Protein AF-A0A1D2M1U2-F1 (afdb_monomer)

Structure (mmCIF, N/CA/C/O backbone):
data_AF-A0A1D2M1U2-F1
#
_entry.id   AF-A0A1D2M1U2-F1
#
loop_
_atom_site.group_PDB
_atom_site.id
_atom_site.type_symbol
_atom_site.label_atom_id
_atom_site.label_alt_id
_atom_site.label_comp_id
_atom_site.label_asym_id
_atom_site.label_entity_id
_atom_site.label_seq_id
_atom_site.pdbx_PDB_ins_code
_atom_site.Cartn_x
_atom_site.Cartn_y
_atom_site.Cartn_z
_atom_site.occupancy
_atom_site.B_iso_or_equiv
_atom_site.auth_seq_id
_atom_site.auth_comp_id
_atom_site.auth_asym_id
_atom_site.auth_atom_id
_atom_site.pdbx_PDB_model_num
ATOM 1 N N . LEU A 1 1 ? -6.023 -4.958 16.552 1.00 49.75 1 LEU A N 1
ATOM 2 C CA . LEU A 1 1 ? -6.402 -4.999 15.123 1.00 49.75 1 LEU A CA 1
ATOM 3 C C . LEU A 1 1 ? -6.853 -6.417 14.824 1.00 49.75 1 LEU A C 1
ATOM 5 O O . LEU A 1 1 ? -6.097 -7.334 15.117 1.00 49.75 1 LEU A O 1
ATOM 9 N N . VAL A 1 2 ? -8.110 -6.608 14.421 1.00 38.28 2 VAL A N 1
ATOM 10 C CA . VAL A 1 2 ? -8.672 -7.953 14.212 1.00 38.28 2 VAL A CA 1
ATOM 11 C C . VAL A 1 2 ? -8.300 -8.425 12.809 1.00 38.28 2 VAL A C 1
ATOM 13 O O . VAL A 1 2 ? -8.469 -7.683 11.848 1.00 38.28 2 VAL A O 1
ATOM 16 N N . TYR A 1 3 ? -7.762 -9.636 12.728 1.00 42.00 3 TYR A N 1
ATOM 17 C CA . TYR A 1 3 ? -7.378 -10.320 11.496 1.00 42.00 3 TYR A CA 1
ATOM 18 C C . TYR A 1 3 ? -8.602 -11.002 10.863 1.00 42.00 3 TYR A C 1
ATOM 20 O O . TYR A 1 3 ? -9.391 -11.605 11.591 1.00 42.00 3 TYR A O 1
ATOM 28 N N . GLY A 1 4 ? -8.760 -10.919 9.535 1.00 45.75 4 GLY A N 1
ATOM 29 C CA . GLY A 1 4 ? -9.818 -11.632 8.800 1.00 45.75 4 GLY A CA 1
ATOM 30 C C . GLY A 1 4 ? -11.178 -10.925 8.742 1.00 45.75 4 GLY A C 1
ATOM 31 O O . GLY A 1 4 ? -12.200 -11.580 8.553 1.00 45.75 4 GLY A O 1
ATOM 32 N N . GLY A 1 5 ? -11.218 -9.600 8.910 1.00 52.38 5 GLY A N 1
ATOM 33 C CA . GLY A 1 5 ? -12.455 -8.822 8.816 1.00 52.38 5 GLY A CA 1
ATOM 34 C C . GLY A 1 5 ? -12.219 -7.351 8.484 1.00 52.38 5 GLY A C 1
ATOM 35 O O . GLY A 1 5 ? -11.094 -6.854 8.526 1.00 52.38 5 GLY A O 1
ATOM 36 N N . THR A 1 6 ? -13.296 -6.632 8.162 1.00 56.50 6 THR A N 1
ATOM 37 C CA . THR A 1 6 ? -13.252 -5.179 7.965 1.00 56.50 6 THR A CA 1
ATOM 38 C C . THR A 1 6 ? -13.054 -4.500 9.314 1.00 56.50 6 THR A C 1
ATOM 40 O O . THR A 1 6 ? -13.977 -4.438 10.133 1.00 56.50 6 THR A O 1
ATOM 43 N N . VAL A 1 7 ? -11.854 -3.977 9.567 1.00 64.69 7 VAL A N 1
ATOM 44 C CA . VAL A 1 7 ? -11.625 -3.182 10.770 1.00 64.69 7 VAL A CA 1
ATOM 45 C C . VAL A 1 7 ? -12.267 -1.814 10.554 1.00 64.69 7 VAL A C 1
ATOM 47 O O . VAL A 1 7 ? -12.032 -1.140 9.547 1.00 64.69 7 VAL A O 1
ATOM 50 N N . ARG A 1 8 ? -13.134 -1.422 11.491 1.00 71.25 8 ARG A N 1
ATOM 51 C CA . ARG A 1 8 ? -13.792 -0.116 11.469 1.00 71.25 8 ARG A CA 1
ATOM 52 C C . ARG A 1 8 ? -12.840 0.923 12.046 1.00 71.25 8 ARG A C 1
ATOM 54 O O . ARG A 1 8 ? -12.676 0.998 13.259 1.00 71.25 8 ARG A O 1
ATOM 61 N N . PHE A 1 9 ? -12.234 1.697 11.157 1.00 75.19 9 PHE A N 1
ATOM 62 C CA . PHE A 1 9 ? -11.498 2.915 11.476 1.00 75.19 9 PHE A CA 1
ATOM 63 C C . PHE A 1 9 ? -12.300 4.118 10.991 1.00 75.19 9 PHE A C 1
ATOM 65 O O . PHE A 1 9 ? -12.986 4.039 9.970 1.00 75.19 9 PHE A O 1
ATOM 72 N N . SER A 1 10 ? -12.177 5.247 11.674 1.00 84.56 10 SER A N 1
ATOM 73 C CA . SER A 1 10 ? -12.425 6.541 11.048 1.00 84.56 10 SER A CA 1
ATOM 74 C C . SER A 1 10 ? -11.325 6.859 10.028 1.00 84.56 10 SER A C 1
ATOM 76 O O . SER A 1 10 ? -10.213 6.330 10.090 1.00 84.56 10 SER A O 1
ATOM 78 N N . THR A 1 11 ? -11.624 7.755 9.087 1.00 84.75 11 THR A N 1
ATOM 79 C CA . THR A 1 11 ? -10.655 8.248 8.095 1.00 84.75 11 THR A CA 1
ATOM 80 C C . THR A 1 11 ? -9.406 8.828 8.761 1.00 84.75 11 THR A C 1
ATOM 82 O O . THR A 1 11 ? -8.297 8.508 8.341 1.00 84.75 11 THR A O 1
ATOM 85 N N . THR A 1 12 ? -9.571 9.631 9.820 1.00 85.31 12 THR A N 1
ATOM 86 C CA . THR A 1 12 ? -8.452 10.201 10.588 1.00 85.31 12 THR A CA 1
ATOM 87 C C . THR A 1 12 ? -7.585 9.103 11.199 1.00 85.31 12 THR A C 1
ATOM 89 O O . THR A 1 12 ? -6.374 9.107 11.001 1.00 85.31 12 THR A O 1
ATOM 92 N N . GLU A 1 13 ? -8.189 8.118 11.871 1.00 85.19 13 GLU A N 1
ATOM 93 C CA . GLU A 1 13 ? -7.437 7.016 12.487 1.00 85.19 13 GLU A CA 1
ATOM 94 C C . GLU A 1 13 ? -6.658 6.210 11.448 1.00 85.19 13 GLU A C 1
ATOM 96 O O . GLU A 1 13 ? -5.496 5.884 11.667 1.00 85.19 13 GLU A O 1
ATOM 101 N N . ALA A 1 14 ? -7.268 5.908 10.300 1.00 87.75 14 ALA A N 1
ATOM 102 C CA . ALA A 1 14 ? -6.590 5.170 9.241 1.00 87.75 14 ALA A CA 1
ATOM 103 C C . ALA A 1 14 ? -5.378 5.939 8.682 1.00 87.75 14 ALA A C 1
ATOM 105 O O . ALA A 1 14 ? -4.338 5.331 8.422 1.00 87.75 14 ALA A O 1
ATOM 106 N N . ARG A 1 15 ? -5.477 7.269 8.555 1.00 88.38 15 ARG A N 1
ATOM 107 C CA . ARG A 1 15 ? -4.349 8.127 8.154 1.00 88.38 15 ARG A CA 1
ATOM 108 C C . ARG A 1 15 ? -3.244 8.138 9.200 1.00 88.38 15 ARG A C 1
ATOM 110 O O . ARG A 1 15 ? -2.091 7.912 8.851 1.00 88.38 15 ARG A O 1
ATOM 117 N N . GLU A 1 16 ? -3.584 8.351 10.469 1.00 86.69 16 GLU A N 1
ATOM 118 C CA . GLU A 1 16 ? -2.601 8.335 11.559 1.00 86.69 16 GLU A CA 1
ATOM 119 C C . GLU A 1 16 ? -1.896 6.976 11.658 1.00 86.69 16 GLU A C 1
ATOM 121 O O . GLU A 1 16 ? -0.677 6.926 11.803 1.00 86.69 16 GLU A O 1
ATOM 126 N N . ILE A 1 17 ? -2.637 5.871 11.521 1.00 89.06 17 ILE A N 1
ATOM 127 C CA . ILE A 1 17 ? -2.075 4.516 11.505 1.00 89.06 17 ILE A CA 1
ATOM 128 C C . ILE A 1 17 ? -1.045 4.369 10.381 1.00 89.06 17 ILE A C 1
ATOM 130 O O . ILE A 1 17 ? 0.046 3.859 10.637 1.00 89.06 17 ILE A O 1
ATOM 134 N N . LEU A 1 18 ? -1.368 4.818 9.162 1.00 90.06 18 LEU A N 1
ATOM 135 C CA . LEU A 1 18 ? -0.435 4.766 8.035 1.00 90.06 18 LEU A CA 1
ATOM 136 C C . LEU A 1 18 ? 0.809 5.615 8.296 1.00 90.06 18 LEU A C 1
ATOM 138 O O . LEU A 1 18 ? 1.907 5.104 8.122 1.00 90.06 18 LEU A O 1
ATOM 142 N N . ILE A 1 19 ? 0.653 6.851 8.776 1.00 87.56 19 ILE A N 1
ATOM 143 C CA . ILE A 1 19 ? 1.772 7.765 9.065 1.00 87.56 19 ILE A CA 1
ATOM 144 C C . ILE A 1 19 ? 2.701 7.181 10.138 1.00 87.56 19 ILE A C 1
ATOM 146 O O . ILE A 1 19 ? 3.920 7.179 9.982 1.00 87.56 19 ILE A O 1
ATOM 150 N N . ILE A 1 20 ? 2.147 6.647 11.231 1.00 87.88 20 ILE A N 1
ATOM 151 C CA . ILE A 1 20 ? 2.950 6.070 12.321 1.00 87.88 20 ILE A CA 1
ATOM 152 C C . ILE A 1 20 ? 3.663 4.796 11.847 1.00 87.88 20 ILE A C 1
ATOM 154 O O . ILE A 1 20 ? 4.827 4.569 12.185 1.00 87.88 20 ILE A O 1
ATOM 158 N N . ALA A 1 21 ? 2.978 3.956 11.067 1.00 89.94 21 ALA A N 1
ATOM 159 C CA . ALA A 1 21 ? 3.539 2.707 10.566 1.00 89.94 21 ALA A CA 1
ATOM 160 C C . ALA A 1 21 ? 4.507 2.905 9.385 1.00 89.94 21 ALA A C 1
ATOM 162 O O . ALA A 1 21 ? 5.319 2.016 9.131 1.00 89.94 21 ALA A O 1
ATOM 163 N N . GLU A 1 22 ? 4.457 4.046 8.689 1.00 90.81 22 GLU A N 1
ATOM 164 C CA . GLU A 1 22 ? 5.147 4.306 7.419 1.00 90.81 22 GLU A CA 1
ATOM 165 C C . GLU A 1 22 ? 6.638 3.958 7.475 1.00 90.81 22 GLU A C 1
ATOM 167 O O . GLU A 1 22 ? 7.132 3.206 6.638 1.00 90.81 22 GLU A O 1
ATOM 172 N N . SER A 1 23 ? 7.355 4.442 8.491 1.00 89.00 23 SER A N 1
ATOM 173 C CA . SER A 1 23 ? 8.802 4.216 8.613 1.00 89.00 23 SER A CA 1
ATOM 174 C C . SER A 1 23 ? 9.180 2.730 8.679 1.00 89.00 23 SER A C 1
ATOM 176 O O . SER A 1 23 ? 10.159 2.316 8.058 1.00 89.00 23 SER A O 1
ATOM 178 N N . GLN A 1 24 ? 8.388 1.917 9.385 1.00 91.56 24 GLN A N 1
ATOM 179 C CA . GLN A 1 24 ? 8.587 0.469 9.476 1.00 91.56 24 GLN A CA 1
ATOM 180 C C . GLN A 1 24 ? 8.097 -0.236 8.211 1.00 91.56 24 GLN A C 1
ATOM 182 O O . GLN A 1 24 ? 8.733 -1.177 7.740 1.00 91.56 24 GLN A O 1
ATOM 187 N N . LEU A 1 25 ? 6.988 0.230 7.633 1.00 92.31 25 LEU A N 1
ATOM 188 C CA . LEU A 1 25 ? 6.439 -0.326 6.404 1.00 92.31 25 LEU A CA 1
ATOM 189 C C . LEU A 1 25 ? 7.405 -0.135 5.232 1.00 92.31 25 LEU A C 1
ATOM 191 O O . LEU A 1 25 ? 7.650 -1.089 4.507 1.00 92.31 25 LEU A O 1
ATOM 195 N N . ILE A 1 26 ? 8.057 1.021 5.086 1.00 92.62 26 ILE A N 1
ATOM 196 C CA . ILE A 1 26 ? 9.069 1.250 4.039 1.00 92.62 26 ILE A CA 1
ATOM 197 C C . ILE A 1 26 ? 10.193 0.199 4.093 1.00 92.62 26 ILE A C 1
ATOM 199 O O . ILE A 1 26 ? 10.684 -0.236 3.051 1.00 92.62 26 ILE A O 1
ATOM 203 N N . GLN A 1 27 ? 10.573 -0.282 5.282 1.00 92.31 27 GLN A N 1
ATOM 204 C CA . GLN A 1 27 ? 11.591 -1.332 5.433 1.00 92.31 27 GLN A CA 1
ATOM 205 C C . GLN A 1 27 ? 11.120 -2.722 4.973 1.00 92.31 27 GLN A C 1
ATOM 207 O O . GLN A 1 27 ? 11.942 -3.614 4.764 1.00 92.31 27 GLN A O 1
ATOM 212 N N . VAL A 1 28 ? 9.813 -2.928 4.799 1.00 93.62 28 VAL A N 1
ATOM 213 C CA . VAL A 1 28 ? 9.256 -4.171 4.245 1.00 93.62 28 VAL A CA 1
ATOM 214 C C . VAL A 1 28 ? 9.323 -4.172 2.720 1.00 93.62 28 VAL A C 1
ATOM 216 O O . VAL A 1 28 ? 9.660 -5.198 2.131 1.00 93.62 28 VAL A O 1
ATOM 219 N N . PHE A 1 29 ? 9.057 -3.023 2.098 1.00 92.69 29 PHE A N 1
ATOM 220 C CA . PHE A 1 29 ? 8.891 -2.846 0.652 1.00 92.69 29 PHE A CA 1
ATOM 221 C C . PHE A 1 29 ? 10.237 -2.659 -0.064 1.00 92.69 29 PHE A C 1
ATOM 223 O O . PHE A 1 29 ? 10.510 -1.621 -0.662 1.00 92.69 29 PHE A O 1
ATOM 230 N N . GLN A 1 30 ? 11.108 -3.665 0.039 1.00 90.19 30 GLN A N 1
ATOM 231 C CA . GLN A 1 30 ? 12.488 -3.638 -0.473 1.00 90.19 30 GLN A CA 1
ATOM 232 C C . GLN A 1 30 ? 12.675 -4.394 -1.797 1.00 90.19 30 GLN A C 1
ATOM 234 O O . GLN A 1 30 ? 13.746 -4.326 -2.391 1.00 90.19 30 GLN A O 1
ATOM 239 N N . ASP A 1 31 ? 11.649 -5.098 -2.270 1.00 92.00 31 ASP A N 1
ATOM 240 C CA . ASP A 1 31 ? 11.707 -5.946 -3.461 1.00 92.00 31 ASP A CA 1
ATOM 241 C C . ASP A 1 31 ? 10.785 -5.399 -4.552 1.00 92.00 31 ASP A C 1
ATOM 243 O O . ASP A 1 31 ? 9.591 -5.198 -4.330 1.00 92.00 31 ASP A O 1
ATOM 247 N N . ALA A 1 32 ? 11.351 -5.152 -5.732 1.00 90.69 32 ALA A N 1
ATOM 248 C CA . ALA A 1 32 ? 10.648 -4.492 -6.823 1.00 90.69 32 ALA A CA 1
ATOM 249 C C . ALA A 1 32 ? 9.479 -5.345 -7.341 1.00 90.69 32 ALA A C 1
ATOM 251 O O . ALA A 1 32 ? 8.371 -4.832 -7.509 1.00 90.69 32 ALA A O 1
ATOM 252 N N . GLU A 1 33 ? 9.686 -6.649 -7.539 1.00 91.25 33 GLU A N 1
ATOM 253 C CA . GLU A 1 33 ? 8.640 -7.537 -8.056 1.00 91.25 33 GLU A CA 1
ATOM 254 C C . GLU A 1 33 ? 7.450 -7.613 -7.089 1.00 91.25 33 GLU A C 1
ATOM 256 O O . GLU A 1 33 ? 6.293 -7.464 -7.494 1.00 91.25 33 GLU A O 1
ATOM 261 N N . SER A 1 34 ? 7.725 -7.764 -5.793 1.00 92.88 34 SER A N 1
ATOM 262 C CA . SER A 1 34 ? 6.708 -7.754 -4.741 1.00 92.88 34 SER A CA 1
ATOM 263 C C . SER A 1 34 ? 5.949 -6.425 -4.697 1.00 92.88 34 SER A C 1
ATOM 265 O O . SER A 1 34 ? 4.720 -6.424 -4.618 1.00 92.88 34 SER A O 1
ATOM 267 N N . ASN A 1 35 ? 6.645 -5.290 -4.817 1.00 93.62 35 ASN A N 1
ATOM 268 C CA . ASN A 1 35 ? 6.024 -3.963 -4.878 1.00 93.62 35 ASN A CA 1
ATOM 269 C C . ASN A 1 35 ? 5.087 -3.830 -6.093 1.00 93.62 35 ASN A C 1
ATOM 271 O O . ASN A 1 35 ? 3.967 -3.326 -5.973 1.00 93.62 35 ASN A O 1
ATOM 275 N N . GLN A 1 36 ? 5.494 -4.351 -7.252 1.00 92.19 36 GLN A N 1
ATOM 276 C CA . GLN A 1 36 ? 4.666 -4.336 -8.457 1.00 92.19 36 GLN A CA 1
ATOM 277 C C . GLN A 1 36 ? 3.424 -5.230 -8.326 1.00 92.19 36 GLN A C 1
ATOM 279 O O . GLN A 1 36 ? 2.339 -4.873 -8.803 1.00 92.19 36 GLN A O 1
ATOM 284 N N . ARG A 1 37 ? 3.542 -6.369 -7.637 1.00 93.81 37 ARG A N 1
ATOM 285 C CA . ARG A 1 37 ? 2.391 -7.220 -7.297 1.00 93.81 37 ARG A CA 1
ATOM 286 C C . ARG A 1 37 ? 1.429 -6.502 -6.360 1.00 93.81 37 ARG A C 1
ATOM 288 O O . ARG A 1 37 ? 0.235 -6.487 -6.637 1.00 93.81 37 ARG A O 1
ATOM 295 N N . ILE A 1 38 ? 1.935 -5.822 -5.326 1.00 94.56 38 ILE A N 1
ATOM 296 C CA . ILE A 1 38 ? 1.105 -4.984 -4.446 1.00 94.56 38 ILE A CA 1
ATOM 297 C C . ILE A 1 38 ? 0.340 -3.940 -5.263 1.00 94.56 38 ILE A C 1
ATOM 299 O O . ILE A 1 38 ? -0.876 -3.824 -5.111 1.00 94.56 38 ILE A O 1
ATOM 303 N N . LEU A 1 39 ? 1.017 -3.213 -6.158 1.00 94.56 39 LEU A N 1
ATOM 304 C CA . LEU A 1 39 ? 0.355 -2.227 -7.013 1.00 94.56 39 LEU A CA 1
ATOM 305 C C . LEU A 1 39 ? -0.772 -2.857 -7.830 1.00 94.56 39 LEU A C 1
ATOM 307 O O . LEU A 1 39 ? -1.881 -2.331 -7.872 1.00 94.56 39 LEU A O 1
ATOM 311 N N . THR A 1 40 ? -0.501 -4.012 -8.435 1.00 93.56 40 THR A N 1
ATOM 312 C CA . THR A 1 40 ? -1.477 -4.755 -9.239 1.00 93.56 40 THR A CA 1
ATOM 313 C C . THR A 1 40 ? -2.687 -5.182 -8.406 1.00 93.56 40 THR A C 1
ATOM 315 O O . THR A 1 40 ? -3.824 -5.035 -8.860 1.00 93.56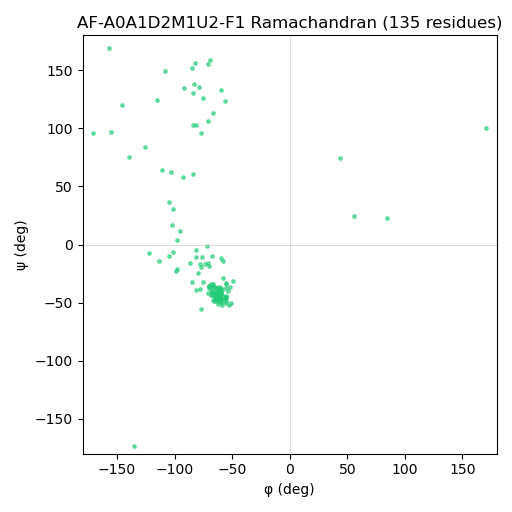 40 THR A O 1
ATOM 318 N N . THR A 1 41 ? -2.473 -5.635 -7.169 1.00 93.88 41 THR A N 1
ATOM 319 C CA . THR A 1 41 ? -3.544 -5.974 -6.222 1.00 93.88 41 THR A CA 1
ATOM 320 C C . THR A 1 41 ? -4.415 -4.758 -5.907 1.00 93.88 41 THR A C 1
ATOM 322 O O . THR A 1 41 ? -5.641 -4.845 -5.957 1.00 93.88 41 THR A O 1
ATOM 325 N N . PHE A 1 42 ? -3.808 -3.598 -5.650 1.00 94.44 42 PHE A N 1
ATOM 326 C CA . PHE A 1 42 ? -4.539 -2.364 -5.343 1.00 94.44 42 PHE A CA 1
ATOM 327 C C . PHE A 1 42 ? -5.290 -1.790 -6.553 1.00 94.44 42 PHE A C 1
ATOM 329 O O . PHE A 1 42 ? -6.397 -1.272 -6.388 1.00 94.44 42 PHE A O 1
ATOM 336 N N . LEU A 1 43 ? -4.722 -1.905 -7.757 1.00 93.25 43 LEU A N 1
ATOM 337 C CA . LEU A 1 43 ? -5.390 -1.548 -9.012 1.00 93.25 43 LEU A CA 1
ATOM 338 C C . LEU A 1 43 ? -6.597 -2.462 -9.270 1.00 93.25 43 LEU A C 1
ATOM 340 O O . LEU A 1 43 ? -7.692 -1.986 -9.567 1.00 93.25 43 LEU A O 1
ATOM 344 N N . SER A 1 44 ? -6.422 -3.775 -9.095 1.00 92.62 44 SER A N 1
ATOM 345 C CA . SER A 1 44 ? -7.477 -4.777 -9.316 1.00 92.62 44 SER A CA 1
ATOM 346 C C . SER A 1 44 ? -8.635 -4.620 -8.329 1.00 92.62 44 SER A C 1
ATOM 348 O O . SER A 1 44 ? -9.799 -4.724 -8.712 1.00 92.62 44 SER A O 1
ATOM 350 N N . ALA A 1 45 ? -8.326 -4.279 -7.075 1.00 89.81 45 ALA A N 1
ATOM 351 C CA . ALA A 1 45 ? -9.312 -3.950 -6.047 1.00 89.81 45 ALA A CA 1
ATOM 352 C C . ALA A 1 45 ? -9.994 -2.583 -6.263 1.00 89.81 45 ALA A C 1
ATOM 354 O O . ALA A 1 45 ? -10.851 -2.198 -5.469 1.00 89.81 45 ALA A O 1
ATOM 355 N N . ARG A 1 46 ? -9.622 -1.837 -7.317 1.00 91.56 46 ARG A N 1
ATOM 356 C CA . ARG A 1 46 ? -10.080 -0.466 -7.609 1.00 91.56 46 ARG A CA 1
ATOM 357 C C . ARG A 1 46 ? -9.834 0.521 -6.468 1.00 91.56 46 ARG A C 1
ATOM 359 O O . ARG A 1 46 ? -10.518 1.537 -6.372 1.00 91.56 46 ARG A O 1
ATOM 366 N N . ILE A 1 47 ? -8.851 0.225 -5.621 1.00 91.44 47 ILE A N 1
ATOM 367 C CA . ILE A 1 47 ? -8.415 1.134 -4.567 1.00 91.44 47 ILE A CA 1
ATOM 368 C C . ILE A 1 47 ? -7.566 2.208 -5.217 1.00 91.44 47 ILE A C 1
ATOM 370 O O . ILE A 1 47 ? -7.904 3.371 -5.127 1.00 91.44 47 ILE A O 1
ATOM 374 N N . ILE A 1 48 ? -6.518 1.846 -5.950 1.00 92.38 48 ILE A N 1
ATOM 375 C CA . ILE A 1 48 ? -5.757 2.820 -6.739 1.00 92.38 48 ILE A CA 1
ATOM 376 C C . ILE A 1 48 ? -6.355 2.864 -8.146 1.00 92.38 48 ILE A C 1
ATOM 378 O O . ILE A 1 48 ? -6.644 1.821 -8.732 1.00 92.38 48 ILE A O 1
ATOM 382 N N . LYS A 1 49 ? -6.559 4.062 -8.698 1.00 89.88 49 LYS A N 1
ATOM 383 C CA . LYS A 1 49 ? -6.926 4.239 -10.109 1.00 89.88 49 LYS A CA 1
ATOM 384 C C . LYS A 1 49 ? -5.671 4.240 -10.969 1.00 89.88 49 LYS A C 1
ATOM 386 O O . LYS A 1 49 ? -4.612 4.690 -10.541 1.00 89.88 49 LYS A O 1
ATOM 391 N N . ASP A 1 50 ? -5.801 3.820 -12.222 1.00 88.38 50 ASP A N 1
ATOM 392 C CA . ASP A 1 50 ? -4.639 3.686 -13.105 1.00 88.38 50 ASP A CA 1
ATOM 393 C C . ASP A 1 50 ? -3.891 5.022 -13.304 1.00 88.38 50 ASP A C 1
ATOM 395 O O . ASP A 1 50 ? -2.665 5.056 -13.227 1.00 88.38 50 ASP A O 1
ATOM 399 N N . ILE A 1 51 ? -4.616 6.147 -13.395 1.00 87.38 51 ILE A N 1
ATOM 400 C CA . ILE A 1 51 ? -4.024 7.495 -13.477 1.00 87.38 51 ILE A CA 1
ATOM 401 C C . ILE A 1 51 ? -3.165 7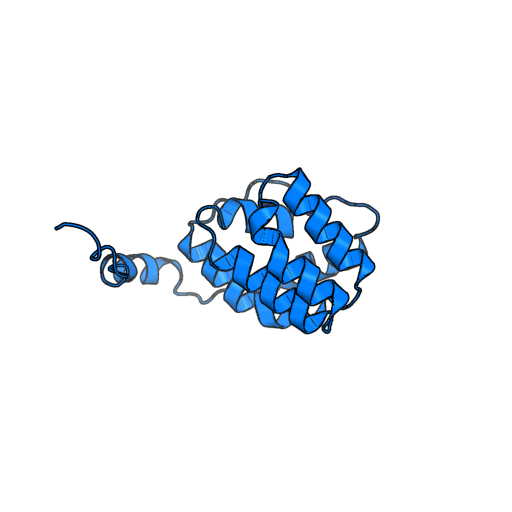.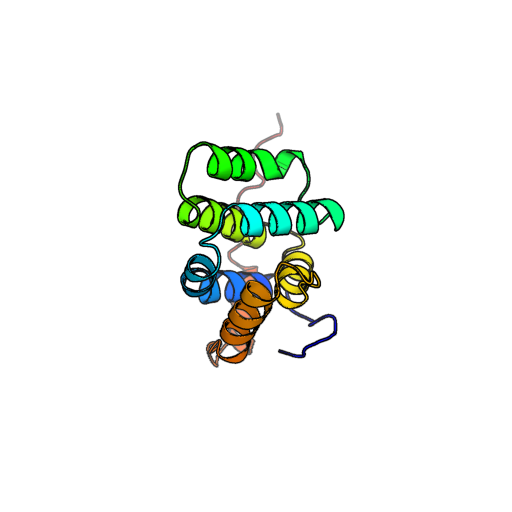852 -12.251 1.00 87.38 51 ILE A C 1
ATOM 403 O O . ILE A 1 51 ? -2.086 8.427 -12.396 1.00 87.38 51 ILE A O 1
ATOM 407 N N . GLU A 1 52 ? -3.598 7.441 -11.056 1.00 86.62 52 GLU A N 1
ATOM 408 C CA . GLU A 1 52 ? -2.911 7.682 -9.779 1.00 86.62 52 GLU A CA 1
ATOM 409 C C . GLU A 1 52 ? -1.660 6.805 -9.624 1.00 86.62 52 GLU A C 1
ATOM 411 O O . GLU A 1 52 ? -0.8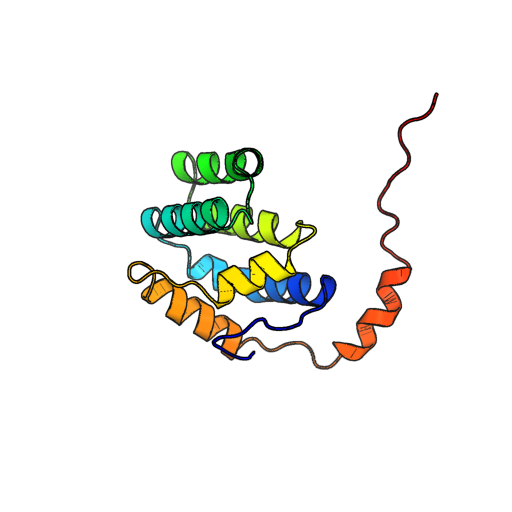02 7.091 -8.795 1.00 86.62 52 GLU A O 1
ATOM 416 N N . SER A 1 53 ? -1.529 5.744 -10.429 1.00 89.50 53 SER A N 1
ATOM 417 C CA . SER A 1 53 ? -0.378 4.837 -10.389 1.00 89.50 53 SER A CA 1
ATOM 418 C C . SER A 1 53 ? 0.846 5.362 -11.142 1.00 89.50 53 SER A C 1
ATOM 420 O O . SER A 1 53 ? 1.932 4.804 -10.997 1.00 89.50 53 SER A O 1
ATOM 422 N N . SER A 1 54 ? 0.705 6.434 -11.927 1.00 87.44 54 SER A N 1
ATOM 423 C CA . SER A 1 54 ? 1.790 6.975 -12.759 1.00 87.44 54 SER A CA 1
ATOM 424 C C . SER A 1 54 ? 3.058 7.317 -11.958 1.00 87.44 54 SER A C 1
ATOM 426 O O . SER A 1 54 ? 4.136 6.872 -12.363 1.00 87.44 54 SER A O 1
ATOM 428 N N . PRO A 1 55 ? 2.978 8.003 -10.795 1.00 85.62 55 PRO A N 1
ATOM 429 C CA . PRO A 1 55 ? 4.150 8.258 -9.954 1.00 85.62 55 PRO A CA 1
ATOM 430 C C . PRO A 1 55 ? 4.807 6.968 -9.449 1.00 85.62 55 PRO A C 1
ATOM 432 O O . PRO A 1 55 ? 6.029 6.873 -9.423 1.00 85.62 55 PRO A O 1
ATOM 435 N N . LEU A 1 56 ? 4.013 5.939 -9.131 1.00 89.19 56 LEU A N 1
ATOM 436 C CA . LEU A 1 56 ? 4.508 4.641 -8.655 1.00 89.19 56 LEU A CA 1
ATOM 437 C C . LEU A 1 56 ? 5.205 3.850 -9.762 1.00 89.19 56 LEU A C 1
ATOM 439 O O . LEU A 1 56 ? 6.261 3.265 -9.537 1.00 89.19 56 LEU A O 1
ATOM 443 N N . ARG A 1 57 ? 4.650 3.859 -10.977 1.00 87.50 57 ARG A N 1
ATOM 444 C CA . ARG A 1 57 ? 5.268 3.225 -12.151 1.00 87.50 57 ARG A CA 1
ATOM 445 C C . ARG A 1 57 ? 6.586 3.911 -12.513 1.00 87.50 57 ARG A C 1
ATOM 447 O O . ARG A 1 57 ? 7.550 3.239 -12.865 1.00 87.50 57 ARG A O 1
ATOM 454 N N . ARG A 1 58 ? 6.651 5.238 -12.371 1.00 82.88 58 ARG A N 1
ATOM 455 C CA . ARG A 1 58 ? 7.892 6.000 -12.536 1.00 82.88 58 ARG A CA 1
ATOM 456 C C . ARG A 1 58 ? 8.909 5.665 -11.442 1.00 82.88 58 ARG A C 1
ATOM 458 O O . ARG A 1 58 ? 10.049 5.348 -11.761 1.00 82.88 58 ARG A O 1
ATOM 465 N N . ALA A 1 59 ? 8.484 5.651 -10.176 1.00 80.38 59 ALA A N 1
ATOM 466 C CA . ALA A 1 59 ? 9.312 5.259 -9.034 1.00 80.38 59 ALA A CA 1
ATOM 467 C C . ALA A 1 59 ? 9.914 3.853 -9.193 1.00 80.38 59 ALA A C 1
ATOM 469 O O . ALA A 1 59 ? 11.067 3.637 -8.839 1.00 80.38 59 ALA A O 1
ATOM 470 N N . TYR A 1 60 ? 9.149 2.923 -9.767 1.00 80.38 60 TYR A N 1
ATOM 471 C CA . TYR A 1 60 ? 9.583 1.555 -10.045 1.00 80.38 60 TYR A CA 1
ATOM 472 C C . TYR A 1 60 ? 10.691 1.480 -11.109 1.00 80.38 60 TYR A C 1
ATOM 474 O O . TYR A 1 60 ? 11.628 0.704 -10.956 1.00 80.38 60 TYR A O 1
ATOM 482 N N . ASN A 1 61 ? 10.599 2.287 -12.171 1.00 76.38 61 ASN A N 1
ATOM 483 C CA . ASN A 1 61 ? 11.553 2.253 -13.286 1.00 76.38 61 ASN A CA 1
ATOM 484 C C . ASN A 1 61 ? 12.809 3.106 -13.048 1.00 76.38 61 ASN A C 1
ATOM 486 O O . ASN A 1 61 ? 13.874 2.785 -13.568 1.00 76.38 61 ASN A O 1
ATOM 490 N N . GLU A 1 62 ? 12.680 4.214 -12.315 1.00 78.44 62 GLU A N 1
ATOM 491 C CA . GLU A 1 62 ? 13.711 5.260 -12.249 1.00 78.44 62 GLU A CA 1
ATOM 492 C C . GLU A 1 62 ? 14.372 5.387 -10.866 1.00 78.44 62 GLU A C 1
ATOM 494 O O . GLU A 1 62 ? 15.406 6.043 -10.745 1.00 78.44 62 GLU A O 1
ATOM 499 N N . PHE A 1 63 ? 13.799 4.790 -9.813 1.00 80.88 63 PHE A N 1
ATOM 500 C CA . PHE A 1 63 ? 14.216 5.037 -8.430 1.00 80.88 63 PHE A CA 1
ATOM 501 C C . PHE A 1 63 ? 14.346 3.751 -7.596 1.00 80.88 63 PHE A C 1
ATOM 503 O O . PHE A 1 63 ? 14.289 2.631 -8.092 1.00 80.88 63 PHE A O 1
ATOM 510 N N . SER A 1 64 ? 14.583 3.922 -6.290 1.00 88.88 64 SER A N 1
ATOM 511 C CA . SER A 1 64 ? 14.724 2.821 -5.334 1.00 88.88 64 SER A CA 1
ATOM 512 C C . SER A 1 64 ? 13.372 2.287 -4.845 1.00 88.88 64 SER A C 1
ATOM 514 O O . SER A 1 64 ? 12.393 3.033 -4.761 1.00 88.88 64 SER A O 1
ATOM 516 N N . CYS A 1 65 ? 13.343 1.031 -4.384 1.00 91.00 65 CYS A N 1
ATOM 517 C CA . CYS A 1 65 ? 12.178 0.442 -3.712 1.00 91.00 65 CYS A CA 1
ATOM 518 C C . CYS A 1 65 ? 11.708 1.270 -2.500 1.00 91.00 65 CYS A C 1
ATOM 520 O O . CYS A 1 65 ? 10.511 1.373 -2.251 1.00 91.00 65 CYS A O 1
ATOM 522 N N . ALA A 1 66 ? 12.627 1.923 -1.781 1.00 90.44 66 ALA A N 1
ATOM 523 C CA . ALA A 1 66 ? 12.280 2.808 -0.670 1.00 90.44 66 ALA A CA 1
ATOM 524 C C . ALA A 1 66 ? 11.562 4.085 -1.140 1.00 90.44 66 ALA A C 1
ATOM 526 O O . ALA A 1 66 ? 10.628 4.541 -0.482 1.00 90.44 66 ALA A O 1
ATOM 527 N N . THR A 1 67 ? 11.973 4.652 -2.280 1.00 90.56 67 THR A N 1
ATOM 528 C CA . THR A 1 67 ? 11.268 5.776 -2.916 1.00 90.56 67 THR A CA 1
ATOM 529 C C . THR A 1 67 ? 9.873 5.340 -3.339 1.00 90.56 67 THR A C 1
ATOM 531 O O . THR A 1 67 ? 8.900 5.998 -2.990 1.00 90.56 67 THR A O 1
ATOM 534 N N . TRP A 1 68 ? 9.769 4.187 -4.003 1.00 94.19 68 TRP A N 1
ATOM 535 C CA . TRP A 1 68 ? 8.486 3.603 -4.381 1.00 94.19 68 TRP A CA 1
ATOM 536 C C . TRP A 1 68 ? 7.558 3.420 -3.172 1.00 94.19 68 TRP A C 1
ATOM 538 O O . TRP A 1 68 ? 6.394 3.805 -3.225 1.00 94.19 68 TRP A O 1
ATOM 548 N N . ALA A 1 69 ? 8.078 2.896 -2.058 1.00 93.69 69 ALA A N 1
ATOM 549 C CA . ALA A 1 69 ? 7.301 2.666 -0.845 1.00 93.69 69 ALA A CA 1
ATOM 550 C C . ALA A 1 69 ? 6.779 3.971 -0.227 1.00 93.69 69 ALA A C 1
ATOM 552 O O . ALA A 1 69 ? 5.618 4.030 0.170 1.00 93.69 69 ALA A O 1
ATOM 553 N N . ARG A 1 70 ? 7.605 5.025 -0.179 1.00 91.44 70 ARG A N 1
ATOM 554 C CA . ARG A 1 70 ? 7.182 6.356 0.292 1.00 91.44 70 ARG A CA 1
ATOM 555 C C . ARG A 1 70 ? 6.053 6.918 -0.558 1.00 91.44 70 ARG A C 1
ATOM 557 O O . ARG A 1 70 ? 5.028 7.309 -0.016 1.00 91.44 70 ARG A O 1
ATOM 564 N N . GLU A 1 71 ? 6.214 6.900 -1.878 1.00 91.69 71 GLU A N 1
ATOM 565 C CA . GLU A 1 71 ? 5.176 7.362 -2.807 1.00 91.69 71 GLU A CA 1
ATOM 566 C C . GLU A 1 71 ? 3.885 6.551 -2.643 1.00 91.69 71 GLU A C 1
ATOM 568 O O . GLU A 1 71 ? 2.788 7.108 -2.626 1.00 91.69 71 GLU A O 1
ATOM 573 N N . PHE A 1 72 ? 4.002 5.234 -2.454 1.00 94.31 72 PHE A N 1
ATOM 574 C CA . PHE A 1 72 ? 2.857 4.358 -2.236 1.00 94.31 72 PHE A CA 1
ATOM 575 C C . PHE A 1 72 ? 2.104 4.718 -0.953 1.00 94.31 72 PHE A C 1
ATOM 577 O O . PHE A 1 72 ? 0.892 4.929 -0.996 1.00 94.31 72 PHE A O 1
ATOM 584 N N . PHE A 1 73 ? 2.793 4.842 0.184 1.00 93.12 73 PHE A N 1
ATOM 585 C CA . PHE A 1 73 ? 2.141 5.175 1.454 1.00 93.12 73 PHE A CA 1
ATOM 586 C C . PHE A 1 73 ? 1.624 6.609 1.504 1.00 93.12 73 PHE A C 1
ATOM 588 O O . PHE A 1 73 ? 0.530 6.829 2.031 1.00 93.12 73 PHE A O 1
ATOM 595 N N . HIS A 1 74 ? 2.342 7.554 0.897 1.00 90.62 74 HIS A N 1
ATOM 596 C CA . HIS A 1 74 ? 1.864 8.918 0.714 1.00 90.62 74 HIS A CA 1
ATOM 597 C C . HIS A 1 74 ? 0.556 8.934 -0.081 1.00 90.62 74 HIS A C 1
ATO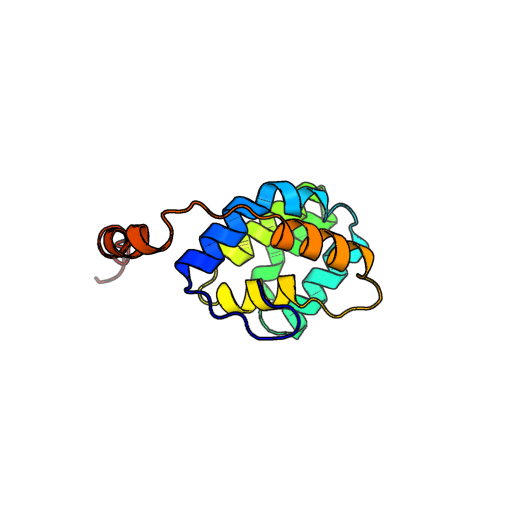M 599 O O . HIS A 1 74 ? -0.440 9.500 0.379 1.00 90.62 74 HIS A O 1
ATOM 605 N N . LEU A 1 75 ? 0.522 8.225 -1.218 1.00 91.56 75 LEU A N 1
ATOM 606 C CA . LEU A 1 75 ? -0.684 8.089 -2.024 1.00 91.56 75 LEU A CA 1
ATOM 607 C C . LEU A 1 75 ? -1.832 7.542 -1.180 1.00 91.56 75 LEU A C 1
ATOM 609 O O . LEU A 1 75 ? -2.886 8.166 -1.175 1.00 91.56 75 LEU A O 1
ATOM 613 N N . LEU A 1 76 ? -1.637 6.436 -0.445 1.00 92.62 76 LEU A N 1
ATOM 614 C CA . LEU A 1 76 ? -2.683 5.834 0.394 1.00 92.62 76 LEU A CA 1
ATOM 615 C C . LEU A 1 76 ? -3.209 6.795 1.475 1.00 92.62 76 LEU A C 1
ATOM 617 O O . LEU A 1 76 ? -4.421 6.863 1.685 1.00 92.62 76 LEU A O 1
ATOM 621 N N . ALA A 1 77 ? -2.327 7.543 2.142 1.00 87.75 77 ALA A N 1
ATOM 622 C CA . ALA A 1 77 ? -2.695 8.464 3.217 1.00 87.75 77 ALA A CA 1
ATOM 623 C C . ALA A 1 77 ? -3.507 9.672 2.717 1.00 87.75 77 ALA A C 1
ATOM 625 O O . ALA A 1 77 ? -4.420 10.137 3.405 1.00 87.75 77 ALA A O 1
ATOM 626 N N . CYS A 1 78 ? -3.228 10.158 1.506 1.00 86.69 78 CYS A N 1
ATOM 627 C CA . CYS A 1 78 ? -3.935 11.294 0.913 1.00 86.69 78 CYS A CA 1
ATOM 628 C C . CYS A 1 78 ? -5.334 10.944 0.377 1.00 86.69 78 CYS A C 1
ATOM 630 O O . CYS A 1 78 ? -6.122 11.846 0.084 1.00 86.69 78 CYS A O 1
ATOM 632 N N . ARG A 1 79 ? -5.691 9.656 0.281 1.00 87.00 79 ARG A N 1
ATOM 633 C CA . ARG A 1 79 ? -6.975 9.235 -0.298 1.00 87.00 79 ARG A CA 1
ATOM 634 C C . ARG A 1 79 ? -8.179 9.570 0.579 1.00 87.00 79 ARG A C 1
ATOM 636 O O . ARG A 1 79 ? -8.096 9.659 1.807 1.00 87.00 79 ARG A O 1
ATOM 643 N N . HIS A 1 80 ? -9.336 9.689 -0.070 1.00 85.62 80 HIS A N 1
ATOM 644 C CA . HIS A 1 80 ? -10.636 9.830 0.593 1.00 85.62 80 HIS A CA 1
ATOM 645 C C . HIS A 1 80 ? -11.129 8.497 1.191 1.00 85.62 80 HIS A C 1
ATOM 647 O O . HIS A 1 80 ? -11.756 8.485 2.246 1.00 85.62 80 HIS A O 1
ATOM 653 N N . ASP A 1 81 ? -10.789 7.371 0.561 1.00 87.75 81 ASP A N 1
ATOM 654 C CA . ASP A 1 81 ? -11.127 5.993 0.943 1.00 87.75 81 ASP A CA 1
ATOM 655 C C . ASP A 1 81 ? -9.956 5.267 1.640 1.00 87.75 81 ASP A C 1
ATOM 657 O O . ASP A 1 81 ? -9.818 4.046 1.565 1.00 87.75 81 ASP A O 1
ATOM 661 N N . VAL A 1 82 ? -9.116 6.013 2.362 1.00 90.50 82 VAL A N 1
ATOM 662 C CA . VAL A 1 82 ? -7.949 5.507 3.114 1.00 90.50 82 VAL A CA 1
ATOM 663 C C . VAL A 1 82 ? -8.264 4.303 4.017 1.00 90.50 82 VAL A C 1
ATOM 665 O O . VAL A 1 82 ? -7.425 3.425 4.192 1.00 90.50 82 VAL A O 1
ATOM 668 N N . VAL A 1 83 ? -9.488 4.206 4.550 1.00 89.69 83 VAL A N 1
ATOM 669 C CA . VAL A 1 83 ? -9.942 3.059 5.355 1.00 89.69 83 VAL A CA 1
ATOM 670 C C . VAL A 1 83 ? -9.972 1.772 4.524 1.00 89.69 83 VAL A C 1
ATOM 672 O O . VAL A 1 83 ? -9.548 0.720 5.004 1.00 89.69 83 VAL A O 1
ATOM 675 N N . SER A 1 84 ? -10.445 1.841 3.279 1.00 89.75 84 SER A N 1
ATOM 676 C CA . SER A 1 84 ? -10.452 0.704 2.352 1.00 89.75 84 SER A CA 1
ATOM 677 C C . SER A 1 84 ? -9.028 0.319 1.961 1.00 89.75 84 SER A C 1
ATOM 679 O O . SER A 1 84 ? -8.679 -0.858 2.002 1.00 89.75 84 SER A O 1
ATOM 681 N N . ALA A 1 85 ? -8.180 1.310 1.676 1.00 91.56 85 ALA A N 1
ATOM 682 C CA . ALA A 1 85 ? -6.770 1.088 1.368 1.00 91.56 85 ALA A CA 1
ATOM 683 C C . ALA A 1 85 ? -6.006 0.416 2.519 1.00 91.56 85 ALA A C 1
ATOM 685 O O . ALA A 1 85 ? -5.284 -0.558 2.306 1.00 91.56 85 ALA A O 1
ATOM 686 N N . LEU A 1 86 ? -6.196 0.898 3.749 1.00 91.44 86 LEU A N 1
ATOM 687 C CA . LEU A 1 86 ? -5.581 0.317 4.938 1.00 91.44 86 LEU A CA 1
ATOM 688 C C . LEU A 1 86 ? -6.088 -1.107 5.193 1.00 91.44 86 LEU A C 1
ATOM 690 O O . LEU A 1 86 ? -5.295 -1.998 5.490 1.00 91.44 86 LEU A O 1
ATOM 694 N N . ASN A 1 87 ? -7.393 -1.349 5.038 1.00 89.50 87 ASN A N 1
ATOM 695 C CA . ASN A 1 87 ? -7.948 -2.696 5.166 1.00 89.50 87 ASN A CA 1
ATOM 696 C C . ASN A 1 87 ? -7.375 -3.652 4.113 1.00 89.50 87 ASN A C 1
ATOM 698 O O . ASN A 1 87 ? -7.063 -4.788 4.462 1.00 89.50 87 ASN A O 1
ATOM 702 N N . GLN A 1 88 ? -7.180 -3.207 2.869 1.00 91.75 88 GLN A N 1
ATOM 703 C CA . GLN A 1 88 ? -6.527 -4.020 1.841 1.00 91.75 88 GLN A CA 1
ATOM 704 C C . GLN A 1 88 ? -5.071 -4.324 2.190 1.00 91.75 88 GLN A C 1
ATOM 706 O O . GLN A 1 88 ? -4.627 -5.452 2.013 1.00 91.75 88 GLN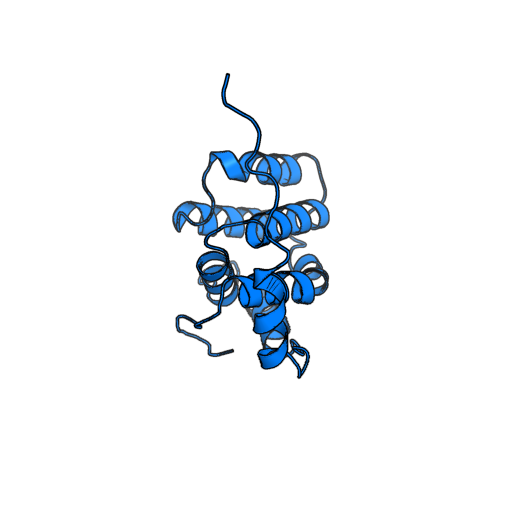 A O 1
ATOM 711 N N . LEU A 1 89 ? -4.331 -3.339 2.705 1.00 92.62 89 LEU A N 1
ATOM 712 C CA . LEU A 1 89 ? -2.937 -3.519 3.109 1.00 92.62 89 LEU A CA 1
ATOM 713 C C . LEU A 1 89 ? -2.802 -4.541 4.248 1.00 92.62 89 LEU A C 1
ATOM 715 O O . LEU A 1 89 ? -1.913 -5.389 4.225 1.00 92.62 89 LEU A O 1
ATOM 719 N N . ILE A 1 90 ? -3.686 -4.465 5.246 1.00 90.31 90 ILE A N 1
ATOM 720 C CA . ILE A 1 90 ? -3.695 -5.387 6.388 1.00 90.31 90 ILE A CA 1
ATOM 721 C C . ILE A 1 90 ? -4.143 -6.786 5.952 1.00 90.31 90 ILE A C 1
ATOM 723 O O . ILE A 1 90 ? -3.608 -7.775 6.443 1.00 90.31 90 ILE A O 1
ATOM 727 N N . ASN A 1 91 ? -5.100 -6.887 5.032 1.00 88.88 91 ASN A N 1
ATOM 728 C CA . ASN A 1 91 ? -5.673 -8.156 4.582 1.00 88.88 91 ASN A CA 1
ATOM 729 C C . ASN A 1 91 ? -5.163 -8.565 3.192 1.00 88.88 91 ASN A C 1
ATOM 731 O O . ASN A 1 91 ? -5.921 -9.108 2.393 1.00 88.88 91 ASN A O 1
ATOM 735 N N . LEU A 1 92 ? -3.890 -8.293 2.891 1.00 89.00 92 LEU A N 1
ATOM 736 C CA . LEU A 1 92 ? -3.260 -8.783 1.668 1.00 89.00 92 LEU A CA 1
ATOM 737 C C . LEU A 1 92 ? -3.372 -10.309 1.598 1.00 89.00 92 LEU A C 1
ATOM 739 O O . LEU A 1 92 ? -2.890 -11.000 2.495 1.00 89.00 92 LEU A O 1
ATOM 743 N N . ASP A 1 93 ? -3.958 -10.805 0.513 1.00 86.19 93 ASP A N 1
ATOM 744 C CA . ASP A 1 93 ? -4.162 -12.229 0.255 1.00 86.19 93 ASP A CA 1
ATOM 745 C C . ASP A 1 93 ? -3.566 -12.599 -1.110 1.00 86.19 93 ASP A C 1
ATOM 747 O O . ASP A 1 93 ? -4.216 -12.558 -2.150 1.00 86.19 93 ASP A O 1
ATOM 751 N N . ASP A 1 94 ? -2.261 -12.856 -1.102 1.00 87.81 94 ASP A N 1
ATOM 752 C CA . ASP A 1 94 ? -1.479 -13.323 -2.252 1.00 87.81 94 ASP A CA 1
ATOM 753 C C . ASP A 1 94 ? -0.376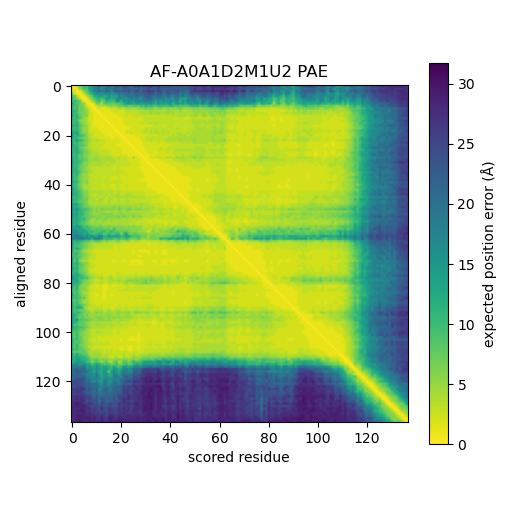 -14.261 -1.749 1.00 87.81 94 ASP A C 1
ATOM 755 O O . ASP A 1 94 ? 0.492 -13.864 -0.965 1.00 87.81 94 ASP A O 1
ATOM 759 N N . SER A 1 95 ? -0.377 -15.514 -2.202 1.00 89.06 95 SER A N 1
ATOM 760 C CA . SER A 1 95 ? 0.603 -16.519 -1.777 1.00 89.06 95 SER A CA 1
ATOM 761 C C . SER A 1 95 ? 2.055 -16.106 -2.045 1.00 89.06 95 SER A C 1
ATOM 763 O O . SER A 1 95 ? 2.952 -16.502 -1.299 1.00 89.06 95 SER A O 1
ATOM 765 N N . ASN A 1 96 ? 2.295 -15.281 -3.067 1.00 90.06 96 ASN A N 1
ATOM 766 C CA . ASN A 1 96 ? 3.623 -14.784 -3.434 1.00 90.06 96 ASN A CA 1
ATOM 767 C C . ASN A 1 96 ? 4.099 -13.649 -2.517 1.00 90.06 96 ASN A C 1
ATOM 769 O O . ASN A 1 96 ? 5.290 -13.366 -2.445 1.00 90.06 96 ASN A O 1
ATOM 773 N N . LEU A 1 97 ? 3.186 -13.025 -1.768 1.00 92.19 97 LEU A N 1
ATOM 774 C CA . LEU A 1 97 ? 3.473 -11.925 -0.845 1.00 92.19 97 LEU A CA 1
ATOM 775 C C . LEU A 1 97 ? 3.506 -12.377 0.620 1.00 92.19 97 LEU A C 1
ATOM 777 O O . LEU A 1 97 ? 3.483 -11.540 1.522 1.00 92.19 97 LEU A O 1
ATOM 781 N N . LYS A 1 98 ? 3.615 -13.684 0.893 1.00 91.00 98 LYS A N 1
ATOM 782 C CA . LYS A 1 98 ? 3.573 -14.240 2.258 1.00 91.00 98 LYS A CA 1
ATOM 783 C C . LYS A 1 98 ? 4.578 -13.589 3.216 1.00 91.00 98 LYS A C 1
ATOM 785 O O . LYS A 1 98 ? 4.251 -13.314 4.368 1.00 91.00 98 LYS A O 1
ATOM 790 N N . ASN A 1 99 ? 5.797 -13.302 2.752 1.00 90.19 99 ASN A N 1
ATOM 791 C CA . ASN A 1 99 ? 6.806 -12.621 3.573 1.00 90.19 99 ASN A CA 1
ATOM 792 C C . ASN A 1 99 ? 6.405 -11.168 3.888 1.00 90.19 99 ASN A C 1
ATOM 794 O O . ASN A 1 99 ? 6.549 -10.714 5.022 1.00 90.19 99 ASN A O 1
ATOM 798 N N . TYR A 1 100 ? 5.853 -10.453 2.903 1.00 92.00 100 TYR A N 1
ATOM 799 C CA . TYR A 1 100 ? 5.349 -9.090 3.086 1.00 92.00 100 TYR A CA 1
ATOM 800 C C . TYR A 1 100 ? 4.178 -9.080 4.061 1.00 92.00 100 TYR A C 1
ATOM 802 O O . TYR A 1 100 ? 4.211 -8.328 5.028 1.00 92.00 100 TYR A O 1
ATOM 810 N N . GLN A 1 101 ? 3.200 -9.965 3.868 1.00 91.88 101 GLN A N 1
ATOM 811 C CA . GLN A 1 101 ? 2.049 -10.128 4.756 1.00 91.88 101 GLN A CA 1
ATOM 812 C C . GLN A 1 101 ? 2.485 -10.340 6.202 1.00 91.88 101 GLN A C 1
ATOM 814 O O . GLN A 1 101 ? 2.073 -9.581 7.072 1.00 91.88 101 GLN A O 1
ATOM 819 N N . MET A 1 102 ? 3.383 -11.298 6.459 1.00 92.19 102 MET A N 1
ATOM 820 C CA . MET A 1 102 ? 3.871 -11.561 7.816 1.00 92.19 102 MET A CA 1
ATOM 821 C C . MET A 1 102 ? 4.523 -10.328 8.451 1.00 92.19 102 MET A C 1
ATOM 823 O O . MET A 1 102 ? 4.254 -10.023 9.613 1.00 92.19 102 MET A O 1
ATOM 827 N N . LYS A 1 103 ? 5.364 -9.600 7.705 1.00 92.94 103 LYS A N 1
ATOM 828 C CA . LYS A 1 103 ? 6.032 -8.389 8.206 1.00 92.94 103 LYS A CA 1
ATOM 829 C C . LYS A 1 103 ? 5.048 -7.243 8.442 1.00 92.94 103 LYS A C 1
ATOM 831 O O . LYS A 1 103 ? 5.100 -6.606 9.490 1.00 92.94 103 LYS A O 1
ATOM 836 N N . ILE A 1 104 ? 4.122 -7.018 7.514 1.00 91.56 104 ILE A N 1
ATOM 837 C CA . ILE A 1 104 ? 3.056 -6.016 7.631 1.00 91.56 104 ILE A CA 1
ATOM 838 C C . ILE A 1 104 ? 2.185 -6.325 8.856 1.00 91.56 104 ILE A C 1
ATOM 840 O O . ILE A 1 104 ? 1.942 -5.450 9.686 1.00 91.56 104 ILE A O 1
ATOM 844 N N . HIS A 1 105 ? 1.776 -7.584 9.035 1.00 89.62 105 HIS A N 1
ATOM 845 C CA . HIS A 1 105 ? 1.022 -8.024 10.211 1.00 89.62 105 HIS A CA 1
ATOM 846 C C . HIS A 1 105 ? 1.808 -7.836 11.499 1.00 89.62 105 HIS A C 1
ATOM 848 O O . HIS A 1 105 ? 1.237 -7.397 12.494 1.00 89.62 105 HIS A O 1
ATOM 854 N N . HIS A 1 106 ? 3.106 -8.138 11.494 1.00 90.12 106 HIS A N 1
ATOM 855 C CA . HIS A 1 106 ? 3.966 -7.928 12.652 1.00 90.12 106 HIS A CA 1
ATOM 856 C C . HIS A 1 106 ? 4.021 -6.448 13.053 1.00 90.12 106 HIS A C 1
ATOM 858 O O . HIS A 1 106 ? 3.841 -6.135 14.230 1.00 90.12 106 HIS A O 1
ATOM 864 N N . ILE A 1 107 ? 4.191 -5.545 12.082 1.00 89.88 107 ILE A N 1
ATOM 865 C CA . ILE A 1 107 ? 4.191 -4.094 12.314 1.00 89.88 107 ILE A CA 1
ATOM 866 C C . ILE A 1 107 ? 2.861 -3.661 12.927 1.00 89.88 107 ILE A C 1
ATOM 868 O O . ILE A 1 107 ? 2.847 -3.057 13.995 1.00 89.88 107 ILE A O 1
ATOM 872 N N . PHE A 1 108 ? 1.733 -4.023 12.314 1.00 87.94 108 PHE A N 1
ATOM 873 C CA . PHE A 1 108 ? 0.419 -3.610 12.808 1.00 87.94 108 PHE A CA 1
ATOM 874 C C . PHE A 1 108 ? 0.058 -4.235 14.163 1.00 87.94 108 PHE A C 1
ATOM 876 O O . PHE A 1 108 ? -0.576 -3.581 14.990 1.00 87.94 108 PHE A O 1
ATOM 883 N N . LYS A 1 109 ? 0.483 -5.472 14.439 1.00 85.50 109 LYS A N 1
ATOM 884 C CA . LYS A 1 109 ? 0.270 -6.127 15.739 1.00 85.50 109 LYS A CA 1
ATOM 885 C C . LYS A 1 109 ? 1.033 -5.431 16.869 1.00 85.50 109 LYS A C 1
ATOM 887 O O . LYS A 1 109 ? 0.515 -5.362 17.981 1.00 85.50 109 LYS A O 1
ATOM 892 N N . ASN A 1 110 ? 2.231 -4.927 16.580 1.00 85.81 110 ASN A N 1
ATOM 893 C CA . ASN A 1 110 ? 3.103 -4.265 17.552 1.00 85.81 110 ASN A CA 1
ATOM 894 C C . ASN A 1 110 ? 3.002 -2.734 17.512 1.00 85.81 110 ASN A C 1
ATOM 896 O O . ASN A 1 110 ? 3.728 -2.053 18.237 1.00 85.81 110 ASN A O 1
ATOM 900 N N . LEU A 1 111 ? 2.113 -2.181 16.682 1.00 83.81 111 LEU A N 1
ATOM 901 C CA . LEU A 1 111 ? 1.937 -0.744 16.549 1.00 83.81 111 LEU A CA 1
ATOM 902 C C . LEU A 1 111 ? 1.375 -0.172 17.855 1.00 83.81 111 LEU A C 1
ATOM 904 O O . LEU A 1 111 ? 0.236 -0.443 18.240 1.00 83.81 111 LEU A O 1
ATOM 908 N N . ILE A 1 112 ? 2.177 0.641 18.539 1.00 75.75 112 ILE A N 1
ATOM 909 C CA . ILE A 1 112 ? 1.748 1.333 19.753 1.00 75.75 112 ILE A CA 1
ATOM 910 C C . ILE A 1 112 ? 1.021 2.607 19.333 1.00 75.75 112 ILE A C 1
ATOM 912 O O . ILE A 1 112 ? 1.641 3.602 18.960 1.00 75.75 112 ILE A O 1
ATOM 916 N N . LEU A 1 113 ? -0.307 2.578 19.410 1.00 70.94 113 LEU A N 1
ATOM 917 C CA . LEU A 1 113 ? -1.126 3.766 19.191 1.00 70.94 113 LEU A CA 1
ATOM 918 C C . LEU A 1 113 ? -1.122 4.647 20.454 1.00 70.94 113 LEU A C 1
ATOM 920 O O . LEU A 1 113 ? -1.270 4.126 21.566 1.00 70.94 113 LEU A O 1
ATOM 924 N N . PRO A 1 114 ? -0.965 5.976 20.330 1.00 63.66 114 PRO A N 1
ATOM 925 C CA . PRO A 1 114 ? -0.973 6.870 21.482 1.00 63.66 114 PRO A CA 1
ATOM 926 C C . PRO A 1 114 ? -2.304 6.786 22.253 1.00 63.66 114 PRO A C 1
ATOM 928 O O . PRO A 1 114 ? -3.391 6.859 21.682 1.00 63.66 114 PRO A O 1
ATOM 931 N N . LYS A 1 115 ? -2.222 6.672 23.589 1.00 55.47 115 LYS A N 1
ATOM 932 C CA . LYS A 1 115 ? -3.361 6.431 24.509 1.00 55.47 115 LYS A CA 1
ATOM 933 C C . LYS A 1 115 ? -4.489 7.481 24.445 1.00 55.47 115 LYS A C 1
ATOM 935 O O . LYS A 1 115 ? -5.591 7.209 24.915 1.00 55.47 115 LYS A O 1
ATOM 940 N N . ASN A 1 116 ? -4.258 8.635 23.818 1.00 51.06 116 ASN A N 1
ATOM 941 C CA . ASN A 1 116 ? -5.182 9.776 23.770 1.00 51.06 116 ASN A CA 1
ATOM 942 C C . ASN A 1 116 ? -6.070 9.797 22.509 1.00 51.06 116 ASN A C 1
ATOM 944 O O . ASN A 1 116 ? -6.723 10.804 22.233 1.00 51.06 116 ASN A O 1
ATOM 948 N N . TRP A 1 117 ? -6.096 8.700 21.746 1.00 53.16 117 TRP A N 1
ATOM 949 C CA . TRP A 1 117 ? -6.794 8.575 20.460 1.00 53.16 117 TRP A CA 1
ATOM 950 C C . TRP A 1 117 ? -8.282 8.986 20.492 1.00 53.16 117 TRP A C 1
ATOM 952 O O . TRP A 1 117 ? -8.751 9.668 19.586 1.00 53.16 117 TRP A O 1
ATOM 962 N N . LYS A 1 118 ? -9.015 8.714 21.585 1.00 46.28 118 LYS A N 1
ATOM 963 C CA . LYS A 1 118 ? -10.421 9.153 21.743 1.00 46.28 118 LYS A CA 1
ATOM 964 C C . LYS A 1 118 ? -10.600 10.667 21.943 1.00 46.28 118 LYS A C 1
ATOM 966 O O . LYS A 1 118 ? -11.702 11.176 21.753 1.00 46.28 118 LYS A O 1
ATOM 971 N N . SER A 1 119 ? -9.549 11.390 22.330 1.00 41.81 119 SER A N 1
ATOM 972 C CA . SER A 1 119 ? -9.630 12.803 22.735 1.00 41.81 119 SER A CA 1
ATOM 973 C C . SER A 1 119 ? -9.258 13.782 21.616 1.00 41.81 119 SER A C 1
ATOM 975 O O . SER A 1 119 ? -9.671 14.939 21.665 1.00 41.81 119 SER A O 1
ATOM 977 N N . ARG A 1 120 ? -8.522 13.336 20.586 1.00 38.88 120 ARG A N 1
ATOM 978 C CA . ARG A 1 120 ? -8.103 14.184 19.452 1.00 38.88 120 ARG A CA 1
ATOM 979 C C . ARG A 1 120 ? -9.184 14.400 18.388 1.00 38.88 120 ARG A C 1
ATOM 981 O O . ARG A 1 120 ? -9.203 15.460 17.771 1.00 38.88 120 ARG A O 1
ATOM 988 N N . CYS A 1 121 ? -10.161 13.494 18.273 1.00 40.25 121 CYS A N 1
ATOM 989 C CA . CYS A 1 121 ? -11.303 13.632 17.351 1.00 40.25 121 CYS A CA 1
ATOM 990 C C . CYS A 1 121 ? -12.183 14.880 17.592 1.00 40.25 121 CYS A C 1
ATOM 992 O O . CYS A 1 121 ? -13.030 15.199 16.760 1.00 40.25 121 CYS A O 1
ATOM 994 N N . LYS A 1 122 ? -12.016 15.603 18.712 1.00 36.47 122 LYS A N 1
ATOM 995 C CA . LYS A 1 122 ? -12.742 16.859 18.972 1.00 36.47 122 LYS A CA 1
ATOM 996 C C . LYS A 1 122 ? -12.073 18.112 18.394 1.00 36.47 122 LYS A C 1
ATOM 998 O O . LYS A 1 122 ? -12.754 19.126 18.289 1.00 36.47 122 LYS A O 1
ATOM 1003 N N . LEU A 1 123 ? -10.794 18.064 18.012 1.00 36.62 123 LEU A N 1
ATOM 1004 C CA . LEU A 1 123 ? -10.036 19.253 17.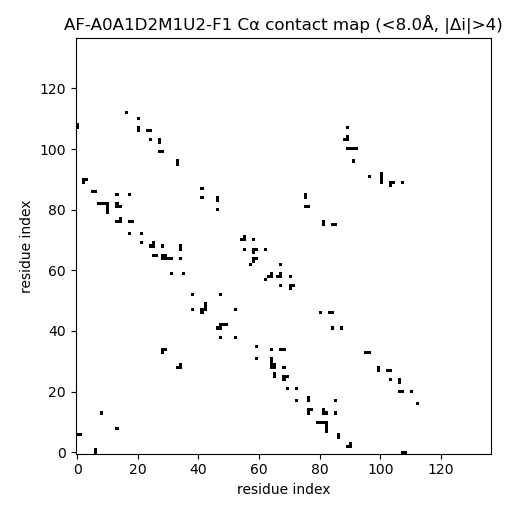587 1.00 36.62 123 LEU A CA 1
ATOM 1005 C C . LEU A 1 123 ? -9.945 19.432 16.060 1.00 36.62 123 LEU A C 1
ATOM 1007 O O . LEU A 1 123 ? -9.805 20.558 15.592 1.00 36.62 123 LEU A O 1
ATOM 1011 N N . GLU A 1 124 ? -10.112 18.374 15.261 1.00 38.81 124 GLU A N 1
ATOM 1012 C CA . GLU A 1 124 ? -9.937 18.459 13.797 1.00 38.81 124 GLU A CA 1
ATOM 1013 C C . GLU A 1 124 ? -11.142 19.010 13.018 1.00 38.81 124 GLU A C 1
ATOM 1015 O O . GLU A 1 124 ? -11.022 19.279 11.825 1.00 38.81 124 GLU A O 1
ATOM 1020 N N . LYS A 1 125 ? -12.280 19.290 13.673 1.00 37.38 125 LYS A N 1
ATOM 1021 C CA . LYS A 1 125 ? -13.363 20.070 13.039 1.00 37.38 125 LYS A CA 1
ATOM 1022 C C . LYS A 1 125 ? -12.984 21.536 12.778 1.00 37.38 125 LYS A C 1
ATOM 1024 O O . LYS A 1 125 ? -13.734 22.223 12.098 1.00 37.38 125 LYS A O 1
ATOM 1029 N N . SER A 1 126 ? -11.852 22.012 13.305 1.00 41.47 126 SER A N 1
ATOM 1030 C CA . SER A 1 126 ? -11.438 23.417 13.205 1.00 41.47 126 SER A CA 1
ATOM 1031 C C . SER A 1 126 ? -10.306 23.690 12.207 1.00 41.47 126 SER A C 1
ATOM 1033 O O . SER A 1 126 ? -10.012 24.858 11.980 1.00 41.47 126 SER A O 1
ATOM 1035 N N . LEU A 1 127 ? -9.639 22.671 11.647 1.00 35.56 127 LEU A N 1
ATOM 1036 C CA . LEU A 1 127 ? -8.407 22.877 10.858 1.00 35.56 127 LEU A CA 1
ATOM 1037 C C . LEU A 1 127 ? -8.459 22.352 9.416 1.00 35.56 127 LEU A C 1
ATOM 1039 O O . LEU A 1 127 ? -7.572 22.675 8.635 1.00 35.56 127 LEU A O 1
ATOM 1043 N N . PHE A 1 128 ? -9.514 21.636 9.013 1.00 37.94 128 PHE A N 1
ATOM 1044 C CA . PHE A 1 128 ? -9.759 21.292 7.604 1.00 37.94 128 PHE A CA 1
ATOM 1045 C C . PHE A 1 128 ? -10.663 22.327 6.916 1.00 37.94 128 PHE A C 1
ATOM 1047 O O . PHE A 1 128 ? -11.712 22.011 6.364 1.00 37.94 128 PHE A O 1
ATOM 1054 N N . THR A 1 129 ? -10.225 23.584 6.924 1.00 37.56 129 THR A N 1
ATOM 1055 C CA . THR A 1 129 ? -10.507 24.533 5.838 1.00 37.56 129 THR A CA 1
ATOM 1056 C C . THR A 1 129 ? -9.238 24.661 5.000 1.00 37.56 129 THR A C 1
ATOM 1058 O O . THR A 1 129 ? -8.627 25.723 4.938 1.00 37.56 129 THR A O 1
ATOM 1061 N N . CYS A 1 130 ? -8.802 23.557 4.388 1.00 33.28 130 CYS A N 1
ATOM 1062 C CA . CYS A 1 130 ? -7.907 23.634 3.238 1.00 33.28 130 CYS A CA 1
ATOM 1063 C C . CYS A 1 130 ? -8.764 24.026 2.032 1.00 33.28 130 CYS A C 1
ATOM 1065 O O . CYS A 1 130 ? -9.447 23.191 1.448 1.00 33.28 130 CYS A O 1
ATOM 1067 N N . GLU A 1 131 ? -8.776 25.330 1.761 1.00 40.28 131 GLU A N 1
ATOM 1068 C CA . GLU A 1 131 ? -8.730 25.905 0.414 1.00 40.28 131 GLU A CA 1
ATOM 1069 C C . GLU A 1 131 ? -9.625 25.229 -0.642 1.00 40.28 131 GLU A C 1
ATOM 1071 O O . GLU A 1 131 ? -9.163 24.573 -1.568 1.00 40.28 131 GLU A O 1
ATOM 1076 N N . MET A 1 132 ? -10.932 25.476 -0.541 1.00 36.94 132 MET A N 1
ATOM 1077 C CA . MET A 1 132 ? -11.831 25.523 -1.701 1.00 36.94 132 MET A CA 1
ATOM 1078 C C . MET A 1 132 ? -12.293 26.965 -1.917 1.00 36.94 132 MET A C 1
ATOM 1080 O O . MET A 1 132 ? -13.466 27.275 -1.765 1.00 36.94 132 MET A O 1
ATOM 1084 N N . ASN A 1 133 ? -11.361 27.863 -2.229 1.00 38.62 133 ASN A N 1
ATOM 1085 C CA . ASN A 1 133 ? -11.687 29.180 -2.771 1.00 38.62 133 ASN A CA 1
ATOM 1086 C C . ASN A 1 133 ? -10.688 29.519 -3.873 1.00 38.62 133 ASN A C 1
ATOM 1088 O O . ASN A 1 133 ? -9.784 30.321 -3.682 1.00 38.62 133 ASN A O 1
ATOM 1092 N N . HIS A 1 134 ? -10.863 28.889 -5.027 1.00 39.19 134 HIS A N 1
ATOM 1093 C CA . HIS A 1 134 ? -10.595 29.532 -6.304 1.00 39.19 134 HIS A CA 1
ATOM 1094 C C . HIS A 1 134 ? -11.446 28.836 -7.359 1.00 39.19 134 HIS A C 1
ATOM 1096 O O . HIS A 1 134 ? -11.105 27.751 -7.806 1.00 39.19 134 HIS A O 1
ATOM 1102 N N . GLU A 1 135 ? -12.599 29.438 -7.650 1.00 37.34 135 GLU A N 1
ATOM 1103 C CA . GLU A 1 135 ? -13.116 29.692 -9.002 1.00 37.34 135 GLU A CA 1
ATOM 1104 C C . GLU A 1 135 ? -14.565 30.183 -8.892 1.00 37.34 135 GLU A C 1
ATOM 1106 O O . GLU A 1 135 ? -15.486 29.404 -8.667 1.00 37.34 135 GLU A O 1
ATOM 1111 N N . ASN A 1 136 ? -14.746 31.502 -8.994 1.00 36.88 136 ASN A N 1
ATOM 1112 C CA . ASN A 1 136 ? -15.926 32.143 -9.579 1.00 36.88 136 ASN A CA 1
ATOM 1113 C C . ASN A 1 136 ? -15.650 33.645 -9.723 1.00 36.88 136 ASN A C 1
ATOM 1115 O O . ASN A 1 136 ? -15.781 34.384 -8.748 1.00 36.88 136 ASN A O 1
ATOM 1119 N N . HIS A 1 137 ? -15.214 34.040 -10.923 1.00 38.50 137 HIS A N 1
ATOM 1120 C CA . HIS A 1 137 ? -15.783 35.066 -11.818 1.00 38.50 137 HIS A CA 1
ATOM 1121 C C . HIS A 1 137 ? -14.718 35.753 -12.677 1.00 38.50 137 HIS A C 1
ATOM 1123 O O . HIS A 1 137 ? -13.723 36.252 -12.110 1.00 38.50 137 HIS A O 1
#

Organism: Orchesella cincta (NCBI:txid48709)

Radius of gyration: 16.12 Å; Cα contacts (8 Å, |Δi|>4): 102; chains: 1; bounding box: 31×52×38 Å

Foldseek 3Di:
DDAPDQDDDDLVRLLVLLVLLLVQLLVLQQDLVLLVVVVVLCCVVVVDPPVLCVVLVCCSPPHGSSSSSVSVSVSLSPDPVVSVVSSCLQHPDDPVCVSSNVSSVVSSVPRDDPPCVVPCVVPVVPPPPPDPPDDDD

Secondary structure (DSSP, 8-state):
--TTS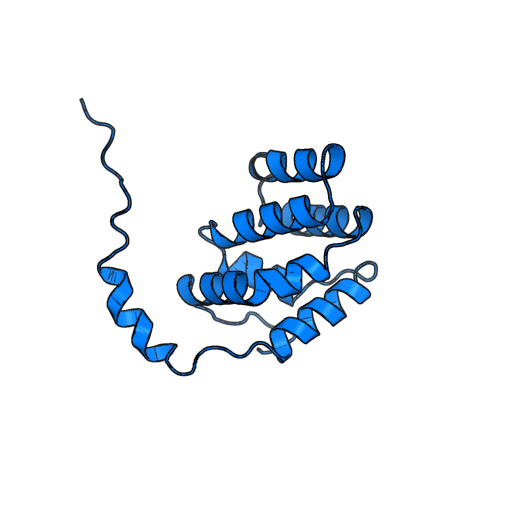-----HHHHHHHHHHHHHHHHTT---HHHHHHHHHHHHHTTSS-GGGGHHHHHHHHHS-HHHHHHHHHHHHHH-TTHHHHHHHHHT---GGGHHHHHHHHHHHHH----TTHHHHTTTGGGT----------

Sequence (137 aa):
LVYGGTVRFSTTEAREILIIAESQLIQVFQDAESNQRILTTFLSARIIKDIESSPLRRAYNEFSCATWAREFFHLLACRHDVVSALNQLINLDDSNLKNYQMKIHHIFKNLILPKNWKSRCKLEKSLFTCEMNHENH

Nearest PDB structures (foldseek):
  6bzh-assembly1_D  TM=5.424E-01  e=5.858E+00  Mus musculus

pLDDT: mean 78.62, std 19.92, range [33.28, 94.56]

Solvent-accessible surface area (backbone atoms only — not comparable to full-atom values): 8417 Å² total; per-residue (Å²): 134,73,84,95,61,87,70,89,59,53,63,66,55,35,31,51,51,48,64,71,44,39,74,64,50,32,71,64,37,67,46,62,69,61,50,52,50,51,50,50,52,34,41,76,70,63,66,44,51,76,80,74,39,50,66,47,57,46,24,65,77,78,52,49,40,54,55,27,31,50,52,49,52,52,54,45,50,73,43,90,59,22,44,60,49,51,47,46,65,74,61,59,86,51,87,91,43,49,71,54,42,54,51,53,49,50,50,63,73,66,58,82,73,69,91,59,63,86,66,54,77,74,60,58,87,76,68,79,77,76,81,88,80,87,88,88,134

Mean predicted aligned error: 9.69 Å